Protein AF-A0A9X0R6C4-F1 (afdb_monomer)

Radius of gyration: 13.65 Å; Cα contacts (8 Å, |Δi|>4): 43; chains: 1; bounding box: 34×25×33 Å

Structure (mmCIF, N/CA/C/O backbone):
data_AF-A0A9X0R6C4-F1
#
_entry.id   AF-A0A9X0R6C4-F1
#
loop_
_atom_site.group_PDB
_atom_site.id
_atom_site.type_symbol
_atom_site.label_atom_id
_atom_site.label_alt_id
_atom_site.label_comp_id
_atom_site.label_asym_id
_atom_site.label_entity_id
_atom_site.label_seq_id
_atom_site.pdbx_PDB_ins_code
_atom_site.Cartn_x
_atom_site.Cartn_y
_atom_site.Cartn_z
_atom_site.occupancy
_atom_site.B_iso_or_equiv
_atom_site.auth_seq_id
_atom_site.auth_comp_id
_atom_site.auth_asym_id
_atom_site.auth_atom_id
_atom_site.pdbx_PDB_model_num
ATOM 1 N N . MET A 1 1 ? 23.172 -0.578 -8.894 1.00 53.00 1 MET A N 1
ATOM 2 C CA . MET A 1 1 ? 22.594 -0.381 -7.546 1.00 53.00 1 MET A CA 1
ATOM 3 C C . MET A 1 1 ? 21.366 0.488 -7.720 1.00 53.00 1 MET A C 1
ATOM 5 O O . MET A 1 1 ? 21.473 1.479 -8.423 1.00 53.00 1 MET A O 1
ATOM 9 N N . TRP A 1 2 ? 20.213 0.091 -7.189 1.00 66.06 2 TRP A N 1
ATOM 10 C CA . TRP A 1 2 ? 18.967 0.831 -7.397 1.00 66.06 2 TRP A CA 1
ATOM 11 C C . TRP A 1 2 ? 18.980 2.111 -6.554 1.00 66.06 2 TRP A C 1
ATOM 13 O O . TRP A 1 2 ? 19.119 2.038 -5.328 1.00 66.06 2 TRP A O 1
ATOM 23 N N . THR A 1 3 ? 18.928 3.275 -7.201 1.00 82.69 3 THR A N 1
ATOM 24 C CA . THR A 1 3 ? 19.013 4.567 -6.509 1.00 82.69 3 THR A CA 1
ATOM 25 C C . THR A 1 3 ? 17.649 4.970 -5.928 1.00 82.69 3 THR A C 1
ATOM 27 O O . THR A 1 3 ? 16.617 4.442 -6.348 1.00 82.69 3 THR A O 1
ATOM 30 N N . PRO A 1 4 ? 17.587 5.903 -4.958 1.00 77.56 4 PRO A N 1
ATOM 31 C CA . PRO A 1 4 ? 16.312 6.445 -4.478 1.00 77.56 4 PRO A CA 1
ATOM 32 C C . PRO A 1 4 ? 15.447 7.054 -5.594 1.00 77.56 4 PRO A C 1
A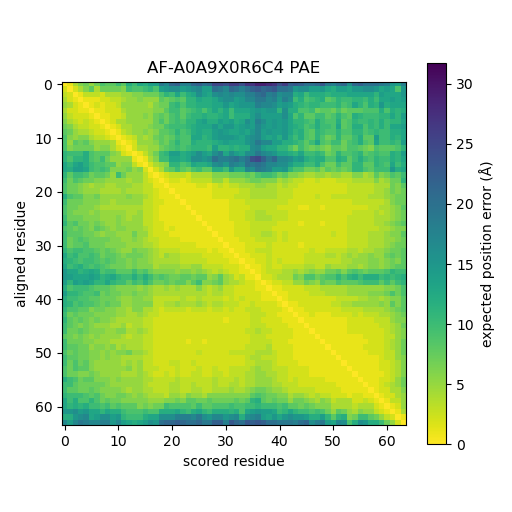TOM 34 O O . PRO A 1 4 ? 14.229 6.911 -5.565 1.00 77.56 4 PRO A O 1
ATOM 37 N N . ALA A 1 5 ? 16.073 7.677 -6.599 1.00 76.25 5 ALA A N 1
ATOM 38 C CA . ALA A 1 5 ? 15.376 8.248 -7.750 1.00 76.25 5 ALA A CA 1
ATOM 39 C C . ALA A 1 5 ? 14.736 7.163 -8.630 1.00 76.25 5 ALA A C 1
ATOM 41 O O . ALA A 1 5 ? 13.591 7.300 -9.052 1.00 76.25 5 ALA A O 1
ATOM 42 N N . ASP A 1 6 ? 15.437 6.048 -8.840 1.00 72.25 6 ASP A N 1
ATOM 43 C CA . ASP A 1 6 ? 14.880 4.923 -9.585 1.00 72.25 6 ASP A CA 1
ATOM 44 C C . ASP A 1 6 ? 13.683 4.307 -8.845 1.00 72.25 6 ASP A C 1
ATOM 46 O O . ASP A 1 6 ? 12.679 3.987 -9.475 1.00 72.25 6 ASP A O 1
ATOM 50 N N . ARG A 1 7 ? 13.738 4.185 -7.508 1.00 70.88 7 ARG A N 1
ATOM 51 C CA . ARG A 1 7 ? 12.604 3.682 -6.705 1.00 70.88 7 ARG A CA 1
ATOM 52 C C . ARG A 1 7 ? 11.359 4.557 -6.833 1.00 70.88 7 ARG A C 1
ATOM 54 O O . ARG A 1 7 ? 10.254 4.023 -6.840 1.00 70.88 7 ARG A O 1
ATOM 61 N N . ALA A 1 8 ? 11.529 5.870 -6.976 1.00 68.19 8 ALA A N 1
ATOM 62 C CA . ALA A 1 8 ? 10.413 6.784 -7.202 1.00 68.19 8 ALA A CA 1
ATOM 63 C C . ALA A 1 8 ? 9.729 6.554 -8.564 1.00 68.19 8 ALA A C 1
ATOM 65 O O . ALA A 1 8 ? 8.524 6.750 -8.684 1.00 68.19 8 ALA A O 1
ATOM 66 N N . LEU A 1 9 ? 10.480 6.115 -9.580 1.00 64.62 9 LEU A N 1
ATOM 67 C CA . LEU A 1 9 ? 9.959 5.853 -10.926 1.00 64.62 9 LEU A CA 1
ATOM 68 C C . LEU A 1 9 ? 9.341 4.459 -11.063 1.00 64.62 9 LEU A C 1
ATOM 70 O O . LEU A 1 9 ? 8.253 4.311 -11.615 1.00 64.62 9 LEU A O 1
ATOM 74 N N . VAL A 1 10 ? 10.034 3.426 -10.582 1.00 65.5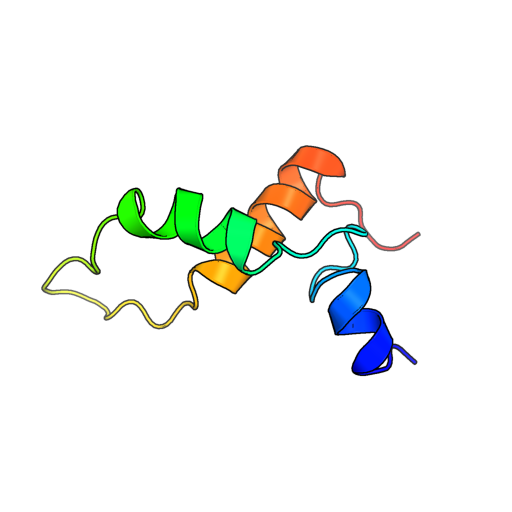0 10 VAL A N 1
ATOM 75 C CA . VAL A 1 10 ? 9.661 2.023 -10.837 1.00 65.50 10 VAL A CA 1
ATOM 76 C C . VAL A 1 10 ? 8.983 1.327 -9.646 1.00 65.50 10 VAL A C 1
ATOM 78 O O . VAL A 1 10 ? 8.550 0.180 -9.790 1.00 65.50 10 VAL A O 1
ATOM 81 N N . GLY A 1 11 ? 8.848 2.024 -8.510 1.00 67.50 11 GLY A N 1
ATOM 82 C CA . GLY A 1 11 ? 8.269 1.535 -7.252 1.00 67.50 11 GLY A CA 1
ATOM 83 C C . GLY A 1 11 ? 9.210 0.614 -6.471 1.00 67.50 11 GLY A C 1
ATOM 84 O O . GLY A 1 11 ? 10.114 0.032 -7.057 1.00 67.50 11 GLY A O 1
ATOM 85 N N . GLU A 1 12 ? 8.990 0.432 -5.161 1.00 68.00 12 GLU A N 1
ATOM 86 C CA . GLU A 1 12 ? 9.802 -0.434 -4.267 1.00 68.00 12 GLU A CA 1
ATOM 87 C C . GLU A 1 12 ? 9.966 -1.883 -4.774 1.00 68.00 12 GLU A C 1
ATOM 89 O O . GLU A 1 12 ? 10.951 -2.548 -4.455 1.00 68.00 12 GLU A O 1
ATOM 94 N N . PHE A 1 13 ? 9.042 -2.362 -5.614 1.00 68.00 13 PHE A N 1
ATOM 95 C CA . PHE A 1 13 ? 9.021 -3.732 -6.143 1.00 68.00 13 PHE A CA 1
ATOM 96 C C . PHE A 1 13 ? 9.518 -3.864 -7.593 1.00 68.00 13 PHE A C 1
ATOM 98 O O . PHE A 1 13 ? 9.637 -4.977 -8.095 1.00 68.00 13 PHE A O 1
ATOM 105 N N . GLY A 1 14 ? 9.834 -2.757 -8.277 1.00 61.50 14 GLY A N 1
ATOM 106 C CA . GLY A 1 14 ? 10.443 -2.791 -9.612 1.00 61.50 14 GLY A CA 1
ATOM 107 C C . GLY A 1 14 ? 9.472 -3.197 -10.722 1.00 61.50 14 GLY A C 1
ATOM 108 O O . GLY A 1 14 ? 9.894 -3.704 -11.757 1.00 61.50 14 GLY A O 1
ATOM 109 N N . SER A 1 15 ? 8.171 -2.970 -10.516 1.00 62.91 15 SER A N 1
ATOM 110 C CA . SER A 1 15 ? 7.101 -3.251 -11.485 1.00 62.91 15 SER A CA 1
ATOM 111 C C . SER A 1 15 ? 7.021 -2.235 -12.626 1.00 62.91 15 SER A C 1
ATOM 113 O O . SER A 1 15 ? 6.263 -2.427 -13.581 1.00 62.91 15 SER A O 1
ATOM 115 N N . GLY A 1 16 ? 7.781 -1.143 -12.519 1.00 63.94 16 GLY A N 1
ATOM 116 C CA . GLY A 1 16 ? 7.813 -0.073 -13.504 1.00 63.94 16 GLY A CA 1
ATOM 117 C C . GLY A 1 16 ? 6.744 0.996 -13.309 1.00 63.94 16 GLY A C 1
ATOM 118 O O . GLY A 1 16 ? 6.737 1.934 -14.096 1.00 63.94 16 GLY A O 1
ATOM 119 N N . GLN A 1 17 ? 5.861 0.878 -12.306 1.00 68.88 17 GLN A N 1
ATOM 120 C CA . GLN A 1 17 ? 4.853 1.891 -11.971 1.00 68.88 17 GLN A CA 1
ATOM 121 C C . GLN A 1 17 ? 4.486 1.816 -10.484 1.00 68.88 17 GLN A C 1
ATOM 123 O O . GLN A 1 17 ? 3.638 1.015 -10.093 1.00 68.88 17 GLN A O 1
ATOM 128 N N . ALA A 1 18 ? 5.119 2.653 -9.662 1.00 79.56 18 ALA A N 1
ATOM 129 C CA . ALA A 1 18 ? 4.582 2.956 -8.337 1.00 79.56 18 ALA A CA 1
ATOM 130 C C . ALA A 1 18 ? 3.262 3.732 -8.488 1.00 79.56 18 ALA A C 1
ATOM 132 O O . ALA A 1 18 ? 3.106 4.510 -9.435 1.00 79.56 18 ALA A O 1
ATOM 133 N N . LEU A 1 19 ? 2.332 3.556 -7.549 1.00 86.00 19 LEU A N 1
ATOM 134 C CA . LEU A 1 19 ? 1.137 4.390 -7.457 1.00 86.00 19 LEU A CA 1
ATOM 135 C C . LEU A 1 19 ? 1.537 5.861 -7.345 1.00 86.00 19 LEU A C 1
ATOM 137 O O . LEU A 1 19 ? 2.293 6.240 -6.445 1.00 86.00 19 LEU A O 1
ATOM 141 N N . THR A 1 20 ? 0.990 6.706 -8.218 1.00 87.62 20 THR A N 1
ATOM 142 C CA . THR A 1 20 ? 1.097 8.158 -8.036 1.00 87.62 20 THR A CA 1
ATOM 143 C C . THR A 1 20 ? 0.245 8.600 -6.846 1.00 87.62 20 THR A C 1
ATOM 145 O O . THR A 1 20 ? -0.681 7.898 -6.433 1.00 87.62 20 THR A O 1
ATOM 148 N N . ASP A 1 21 ? 0.521 9.784 -6.297 1.00 90.50 21 ASP A N 1
ATOM 149 C CA . ASP A 1 21 ? -0.276 10.329 -5.189 1.00 90.50 21 ASP A CA 1
ATOM 150 C C . ASP A 1 21 ? -1.756 10.473 -5.566 1.00 90.50 21 ASP A C 1
ATOM 152 O O . ASP A 1 21 ? -2.632 10.158 -4.765 1.00 90.50 21 ASP A O 1
ATOM 156 N N . ASP A 1 22 ? -2.046 10.891 -6.799 1.00 93.12 22 ASP A N 1
ATOM 157 C CA . ASP A 1 22 ? -3.419 11.047 -7.287 1.00 93.12 22 ASP A CA 1
ATOM 158 C C . ASP A 1 22 ? -4.146 9.708 -7.409 1.00 93.12 22 ASP A C 1
ATOM 160 O O . ASP A 1 22 ? -5.300 9.590 -7.002 1.00 93.12 22 ASP A O 1
ATOM 164 N N . GLN A 1 23 ? -3.467 8.676 -7.915 1.00 91.94 23 GLN A N 1
ATOM 165 C CA . GLN A 1 23 ? -4.037 7.331 -7.969 1.00 91.94 23 GLN A CA 1
ATOM 166 C C . GLN A 1 23 ? -4.274 6.779 -6.563 1.00 91.94 23 GLN A C 1
ATOM 168 O O . GLN A 1 23 ? -5.324 6.193 -6.299 1.00 91.94 23 GLN A O 1
ATOM 173 N N . PHE A 1 24 ? -3.327 6.993 -5.646 1.00 92.50 24 PHE A N 1
ATOM 174 C CA . PHE A 1 24 ? -3.467 6.551 -4.265 1.00 92.50 24 PHE A CA 1
ATOM 175 C C . PHE A 1 24 ? -4.660 7.223 -3.573 1.00 92.50 24 PHE A C 1
ATOM 177 O O . PHE A 1 24 ? -5.445 6.526 -2.936 1.00 92.50 24 PHE A O 1
ATOM 184 N N . ARG A 1 25 ? -4.874 8.532 -3.768 1.00 95.62 25 ARG A N 1
ATOM 185 C CA . ARG A 1 25 ? -6.028 9.264 -3.205 1.00 95.62 25 ARG A CA 1
ATOM 186 C C . ARG A 1 25 ? -7.384 8.699 -3.634 1.00 95.62 25 ARG A C 1
ATOM 188 O O . ARG A 1 25 ? -8.342 8.795 -2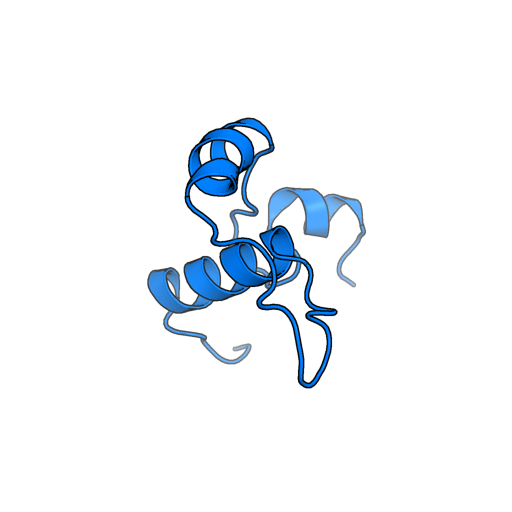.875 1.00 95.62 25 ARG A O 1
ATOM 195 N N . LEU A 1 26 ? -7.480 8.113 -4.828 1.00 96.25 26 LEU A N 1
ATOM 196 C CA . LEU A 1 26 ? -8.712 7.460 -5.288 1.00 96.25 26 LEU A CA 1
ATOM 197 C C . LEU A 1 26 ? -8.968 6.127 -4.570 1.00 96.25 26 LEU A C 1
ATOM 199 O O . LEU A 1 26 ? -10.119 5.745 -4.374 1.00 96.25 26 LEU A O 1
ATOM 203 N N . LEU A 1 27 ? -7.903 5.417 -4.187 1.00 94.62 27 LEU A N 1
ATOM 204 C CA . LEU A 1 27 ? -7.977 4.093 -3.567 1.00 94.62 27 LEU A CA 1
ATOM 205 C C . LEU A 1 27 ? -8.069 4.157 -2.042 1.00 94.62 27 LEU A C 1
ATOM 207 O O . LEU A 1 27 ? -8.798 3.365 -1.451 1.00 94.62 27 LEU A O 1
ATOM 211 N N . GLU A 1 28 ? -7.358 5.092 -1.410 1.00 95.06 28 GLU A N 1
ATOM 212 C CA . GLU A 1 28 ? -7.297 5.276 0.042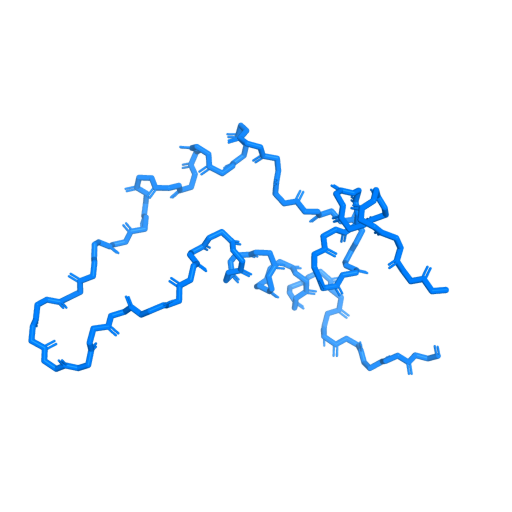 1.00 95.06 28 GLU A CA 1
ATOM 213 C C . GLU A 1 28 ? -8.665 5.201 0.750 1.00 95.06 28 GLU A C 1
ATOM 215 O O . GLU A 1 28 ? -8.780 4.409 1.689 1.00 95.06 28 GLU A O 1
ATOM 220 N N . PRO A 1 29 ? -9.731 5.908 0.313 1.00 96.62 29 PRO A N 1
ATOM 221 C CA . PRO A 1 29 ? -11.023 5.861 1.004 1.00 96.62 29 PRO A CA 1
ATOM 222 C C . PRO A 1 29 ? -11.730 4.500 0.911 1.00 96.62 29 PRO A C 1
ATOM 224 O O . PRO A 1 29 ? -12.654 4.236 1.678 1.00 96.62 29 PRO A O 1
ATOM 227 N N . LEU A 1 30 ? -11.317 3.630 -0.015 1.00 96.19 30 LEU A N 1
ATOM 228 C CA . LEU A 1 30 ? -11.873 2.284 -0.183 1.00 96.19 30 LEU A CA 1
ATOM 229 C C . LEU A 1 30 ? -11.191 1.257 0.727 1.00 96.19 30 LEU A C 1
ATOM 231 O O . LEU A 1 30 ? -11.677 0.134 0.870 1.00 96.19 30 LEU A O 1
ATOM 235 N N . ILE A 1 31 ? -10.060 1.617 1.338 1.00 94.50 31 ILE A N 1
ATOM 236 C CA . ILE A 1 31 ? -9.299 0.739 2.218 1.00 94.50 31 ILE A CA 1
ATOM 237 C C . ILE A 1 31 ? -9.961 0.734 3.598 1.00 94.50 31 ILE A C 1
ATOM 239 O O . ILE A 1 31 ? -10.027 1.775 4.255 1.00 94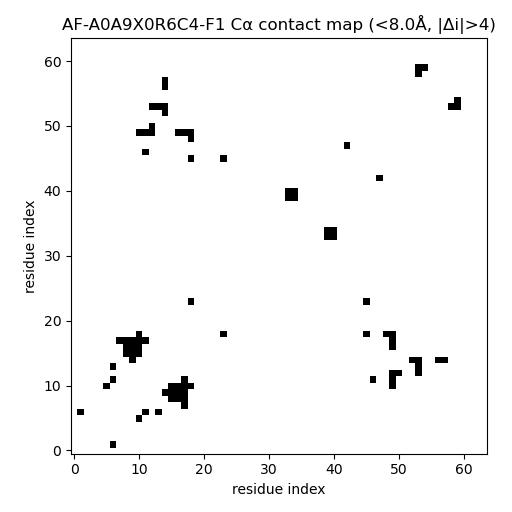.50 31 ILE A O 1
ATOM 243 N N . PRO A 1 32 ? -10.398 -0.430 4.110 1.00 93.31 32 PRO A N 1
ATOM 244 C CA . PRO A 1 32 ? -10.989 -0.484 5.435 1.00 93.31 32 PRO A CA 1
ATOM 245 C C . PRO A 1 32 ? -9.995 -0.031 6.518 1.00 93.31 32 PRO A C 1
ATOM 247 O O . PRO A 1 32 ? -8.809 -0.417 6.482 1.00 93.31 32 PRO A O 1
ATOM 250 N N . PRO A 1 33 ? -10.462 0.704 7.545 1.00 92.00 33 PRO A N 1
ATOM 251 C CA . PRO A 1 33 ? -9.621 1.061 8.678 1.00 92.00 33 PRO A CA 1
ATOM 252 C C . PRO A 1 33 ? -9.051 -0.196 9.346 1.00 92.00 33 PRO A C 1
ATOM 254 O O . PRO A 1 33 ? -9.537 -1.319 9.157 1.00 92.00 33 PRO A O 1
ATOM 257 N N . ALA A 1 34 ? -7.965 -0.028 10.100 1.00 93.44 34 ALA A N 1
ATOM 258 C CA . ALA A 1 34 ? -7.399 -1.133 10.863 1.00 93.44 34 ALA A CA 1
ATOM 259 C C . ALA A 1 34 ? -8.461 -1.678 11.824 1.00 93.44 34 ALA A C 1
ATOM 261 O O . ALA A 1 34 ? -9.103 -0.914 12.544 1.00 93.44 34 ALA A O 1
ATOM 262 N N . LYS A 1 35 ? -8.673 -2.999 11.803 1.00 91.19 35 LYS A N 1
ATOM 263 C CA . LYS A 1 35 ? -9.631 -3.629 12.712 1.00 91.19 35 LYS A CA 1
ATOM 264 C C . LYS A 1 35 ? -9.152 -3.434 14.157 1.00 91.19 35 LYS A C 1
ATOM 266 O O . LYS A 1 35 ? -7.957 -3.606 14.406 1.00 91.19 35 LYS A O 1
ATOM 271 N N . PRO A 1 36 ? -10.050 -3.086 15.093 1.00 90.75 36 PRO A N 1
ATOM 272 C CA . PRO A 1 36 ? -9.703 -3.027 16.503 1.00 90.75 36 PRO A CA 1
ATOM 273 C C . PRO A 1 36 ? -9.495 -4.440 17.064 1.00 90.75 36 PRO A C 1
ATOM 275 O O . PRO A 1 36 ? -10.135 -5.397 16.624 1.00 90.75 36 PRO A O 1
ATOM 278 N N . GLY A 1 37 ? -8.625 -4.552 18.068 1.00 92.69 37 GLY A N 1
ATOM 279 C CA . GLY A 1 37 ? -8.261 -5.828 18.685 1.00 92.69 37 GLY A CA 1
ATOM 280 C C . GLY A 1 37 ? -7.261 -6.651 17.862 1.00 92.69 37 GLY A C 1
ATOM 281 O O . GLY A 1 37 ? -7.030 -6.407 16.680 1.00 92.69 37 GLY A O 1
ATOM 282 N N . GLY A 1 38 ? -6.635 -7.641 18.501 1.00 93.44 38 GLY A N 1
ATOM 283 C CA . GLY A 1 38 ? -5.597 -8.463 17.871 1.00 93.44 38 GLY A CA 1
ATOM 284 C C . GLY A 1 38 ? -4.293 -7.700 17.601 1.00 93.44 38 GLY A C 1
ATOM 285 O O . GLY A 1 38 ? -3.963 -6.740 18.297 1.00 93.44 38 GLY A O 1
ATOM 286 N N . ARG A 1 39 ? -3.519 -8.155 16.605 1.00 93.25 39 ARG A N 1
ATOM 287 C CA . ARG A 1 39 ? -2.257 -7.508 16.216 1.00 93.25 39 ARG A CA 1
ATOM 288 C C . ARG A 1 39 ? -2.553 -6.222 15.430 1.00 93.25 39 ARG A C 1
ATOM 290 O O . ARG A 1 39 ? -3.189 -6.316 14.378 1.00 93.25 39 ARG A O 1
ATOM 297 N N . PRO A 1 40 ? -2.048 -5.053 15.866 1.00 93.06 40 PRO A N 1
ATOM 298 C CA . PRO A 1 40 ? -2.192 -3.815 15.111 1.00 93.06 40 PRO A CA 1
ATOM 299 C C . PRO A 1 40 ? -1.634 -3.950 13.694 1.00 93.06 40 PRO A C 1
ATOM 301 O O . PRO A 1 40 ? -0.573 -4.547 13.482 1.00 93.06 40 PRO A O 1
ATOM 304 N N . ARG A 1 41 ? -2.336 -3.367 12.718 1.00 93.88 41 ARG A N 1
ATOM 305 C CA . ARG A 1 41 ? -1.823 -3.251 11.353 1.00 93.88 41 ARG A CA 1
ATOM 306 C C . ARG A 1 41 ? -0.597 -2.336 11.376 1.00 93.88 41 ARG A C 1
ATOM 308 O O . ARG A 1 41 ? -0.731 -1.146 11.633 1.00 93.88 41 ARG A O 1
ATOM 315 N N . SER A 1 42 ? 0.574 -2.900 11.094 1.00 93.12 42 SER A N 1
ATOM 316 C CA . SER A 1 42 ? 1.832 -2.157 10.933 1.00 93.12 42 SER A CA 1
ATOM 317 C C . SER A 1 42 ? 2.220 -1.948 9.467 1.00 93.12 42 SER A C 1
ATOM 319 O O . SER A 1 42 ? 3.219 -1.300 9.183 1.00 93.12 42 SER A O 1
ATOM 321 N N . THR A 1 43 ? 1.481 -2.557 8.540 1.00 92.06 43 THR A N 1
ATOM 322 C CA . THR A 1 43 ? 1.759 -2.492 7.104 1.00 92.06 43 THR A CA 1
ATOM 323 C C . THR A 1 43 ? 1.322 -1.151 6.529 1.00 92.06 43 THR A C 1
ATOM 325 O O . THR A 1 43 ? 0.172 -0.750 6.722 1.00 92.06 43 THR A O 1
ATOM 328 N N . ASP A 1 44 ? 2.215 -0.507 5.780 1.00 91.94 44 ASP A N 1
ATOM 329 C CA . ASP A 1 44 ? 1.882 0.648 4.952 1.00 91.94 44 ASP A CA 1
ATOM 330 C C . ASP A 1 44 ? 1.000 0.221 3.769 1.00 91.94 44 ASP A C 1
ATOM 332 O O . ASP A 1 44 ? 1.350 -0.669 2.990 1.00 91.94 44 ASP A O 1
ATOM 336 N N . MET A 1 45 ? -0.173 0.841 3.647 1.00 92.56 45 MET A N 1
ATOM 337 C CA . MET A 1 45 ? -1.177 0.419 2.672 1.00 92.56 45 MET A CA 1
ATOM 338 C C . MET A 1 45 ? -0.803 0.792 1.239 1.00 92.56 45 MET A C 1
ATOM 340 O O . MET A 1 45 ? -1.187 0.075 0.317 1.00 92.56 45 MET A O 1
ATOM 344 N N . ARG A 1 46 ? -0.035 1.870 1.044 1.00 91.25 46 ARG A N 1
ATOM 345 C CA . ARG A 1 46 ? 0.466 2.243 -0.281 1.00 91.25 46 ARG A CA 1
ATOM 346 C C . ARG A 1 46 ? 1.457 1.205 -0.790 1.00 91.25 46 ARG A C 1
ATOM 348 O O . ARG A 1 46 ? 1.261 0.657 -1.869 1.00 91.25 46 ARG A O 1
ATOM 355 N N . SER A 1 47 ? 2.433 0.852 0.043 1.00 87.88 47 SER A N 1
ATOM 356 C CA . SER A 1 47 ? 3.406 -0.201 -0.258 1.00 87.88 4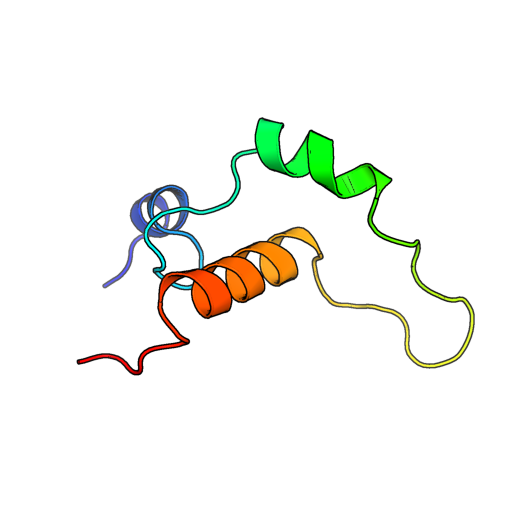7 SER A CA 1
ATOM 357 C C . SER A 1 47 ? 2.730 -1.552 -0.514 1.00 87.88 47 SER A C 1
ATOM 359 O O . SER A 1 47 ? 3.136 -2.296 -1.404 1.00 87.88 47 SER A O 1
ATOM 361 N N . LEU A 1 48 ? 1.662 -1.876 0.225 1.00 91.19 48 LEU A N 1
ATOM 362 C CA . LEU A 1 48 ? 0.869 -3.080 -0.037 1.00 91.19 48 LEU A CA 1
ATOM 363 C C . LEU A 1 48 ? 0.259 -3.062 -1.445 1.00 91.19 48 LEU A C 1
ATOM 365 O O . LEU A 1 48 ? 0.339 -4.067 -2.151 1.00 91.19 48 LEU A O 1
ATOM 369 N N . LEU A 1 49 ? -0.351 -1.947 -1.854 1.00 91.25 49 L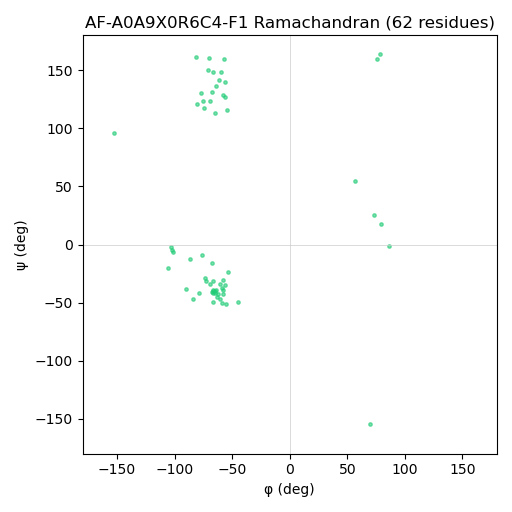EU A N 1
ATOM 370 C CA . LEU A 1 49 ? -0.965 -1.818 -3.176 1.00 91.25 49 LEU A CA 1
ATOM 371 C C . LEU A 1 49 ? 0.072 -1.853 -4.302 1.00 91.25 49 LEU A C 1
ATOM 373 O O . LEU A 1 49 ? -0.161 -2.521 -5.306 1.00 91.25 49 LEU A O 1
ATOM 377 N N . ASP A 1 50 ? 1.226 -1.212 -4.120 1.00 87.69 50 ASP A N 1
ATOM 378 C CA . ASP A 1 50 ? 2.332 -1.289 -5.079 1.00 87.69 50 ASP A CA 1
ATOM 379 C C . ASP A 1 50 ? 2.782 -2.746 -5.289 1.00 87.69 50 ASP A C 1
ATOM 381 O O . ASP A 1 50 ? 2.964 -3.193 -6.426 1.00 87.69 50 ASP A O 1
ATOM 385 N N . GLY A 1 51 ? 2.886 -3.525 -4.205 1.00 86.00 51 GLY A N 1
ATOM 386 C CA . GLY A 1 51 ? 3.196 -4.956 -4.265 1.00 86.00 51 GLY A CA 1
ATOM 387 C C . GLY A 1 51 ? 2.089 -5.788 -4.923 1.00 86.00 51 GLY A C 1
ATOM 388 O O . GLY A 1 51 ? 2.369 -6.690 -5.717 1.00 86.00 51 GLY A O 1
ATOM 389 N N . LEU A 1 52 ? 0.822 -5.466 -4.652 1.00 89.81 52 LEU A N 1
ATOM 390 C CA . LEU A 1 52 ? -0.325 -6.113 -5.292 1.00 89.81 52 LEU A CA 1
ATOM 391 C C . LEU A 1 52 ? -0.344 -5.854 -6.804 1.00 89.81 52 LEU A C 1
ATOM 393 O O . LEU A 1 52 ? -0.529 -6.788 -7.583 1.00 89.81 52 LEU A O 1
ATOM 397 N N . PHE A 1 53 ? -0.123 -4.615 -7.243 1.00 87.50 53 PHE A N 1
ATOM 398 C CA . PHE A 1 53 ? -0.088 -4.283 -8.667 1.00 87.50 53 PHE A CA 1
ATOM 399 C C . PHE A 1 53 ? 1.130 -4.868 -9.373 1.00 87.50 53 PHE A C 1
ATOM 401 O O . PHE A 1 53 ? 1.009 -5.305 -10.518 1.00 87.50 53 PHE A O 1
ATOM 408 N N . TYR A 1 54 ? 2.272 -4.964 -8.691 1.00 84.81 54 TYR A N 1
ATOM 409 C CA . TYR A 1 54 ? 3.404 -5.745 -9.178 1.00 84.81 54 TYR A CA 1
ATOM 410 C C . TYR A 1 54 ? 3.002 -7.201 -9.457 1.00 84.81 54 TYR A C 1
ATOM 412 O O . TYR A 1 54 ? 3.234 -7.690 -10.567 1.00 84.81 54 TYR A O 1
ATOM 420 N N . LEU A 1 55 ? 2.356 -7.870 -8.494 1.00 87.56 55 LEU A N 1
ATOM 421 C CA . LEU A 1 55 ? 1.873 -9.244 -8.651 1.00 87.56 55 LEU A CA 1
ATOM 422 C C . LEU A 1 55 ? 0.891 -9.364 -9.824 1.00 87.56 55 LEU A C 1
ATOM 424 O O . LEU A 1 55 ? 1.086 -10.216 -10.684 1.00 87.56 55 LEU A O 1
ATOM 428 N N . VAL A 1 56 ? -0.128 -8.503 -9.892 1.00 89.19 56 VAL A N 1
ATOM 429 C CA . VAL A 1 56 ? -1.167 -8.556 -10.937 1.00 89.19 56 VAL A CA 1
ATOM 430 C C . VAL A 1 56 ? -0.592 -8.300 -12.333 1.00 89.19 56 VAL A C 1
ATOM 432 O O . VAL A 1 56 ? -0.994 -8.957 -13.289 1.00 89.19 56 VAL A O 1
ATOM 435 N N . ARG A 1 57 ? 0.355 -7.364 -12.470 1.00 84.31 57 ARG A N 1
ATOM 436 C CA . ARG A 1 57 ? 0.931 -6.983 -13.768 1.00 84.31 57 ARG A CA 1
ATOM 437 C C . ARG A 1 57 ? 1.972 -7.973 -14.273 1.00 84.31 57 ARG A C 1
ATOM 439 O O . ARG A 1 57 ? 2.045 -8.222 -15.471 1.00 84.31 57 ARG A O 1
ATOM 446 N N . THR A 1 58 ? 2.831 -8.459 -13.381 1.00 83.00 58 THR A N 1
ATOM 447 C CA . THR A 1 58 ? 4.022 -9.231 -13.770 1.00 83.00 58 THR A CA 1
ATOM 448 C C . THR A 1 58 ? 3.876 -10.722 -13.491 1.00 83.00 58 THR A C 1
ATOM 450 O O . THR A 1 58 ? 4.592 -11.526 -14.076 1.00 83.00 58 THR A O 1
ATOM 453 N N . GLY A 1 59 ? 2.961 -11.111 -12.601 1.00 87.50 59 GLY A N 1
ATOM 454 C CA . GLY A 1 59 ? 2.899 -12.466 -12.062 1.00 87.50 59 GLY A CA 1
ATOM 455 C C . GLY A 1 59 ? 3.927 -12.733 -10.958 1.00 87.50 59 GLY A C 1
ATOM 456 O O . GLY A 1 59 ? 4.186 -13.894 -10.666 1.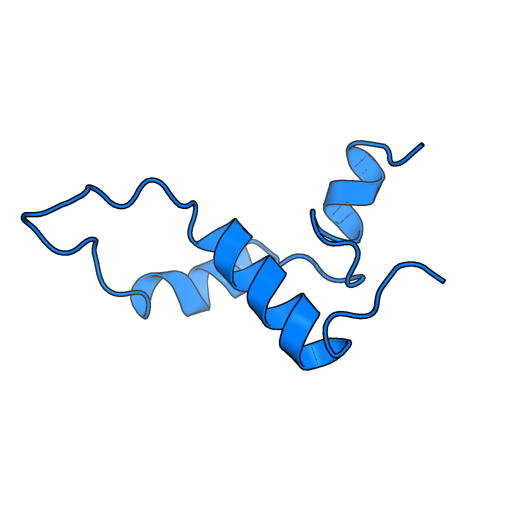00 87.50 59 GLY A O 1
ATOM 457 N N . CYS A 1 60 ? 4.509 -11.687 -10.348 1.00 85.44 60 CYS A N 1
ATOM 458 C CA . CYS A 1 60 ? 5.569 -11.799 -9.335 1.00 85.44 60 CYS A CA 1
ATOM 459 C C 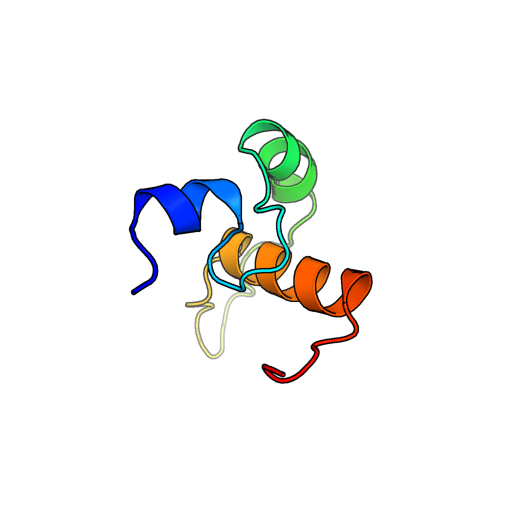. CYS A 1 60 ? 6.782 -12.576 -9.866 1.00 85.44 60 CYS A C 1
ATOM 461 O O . CYS A 1 60 ? 7.194 -13.603 -9.323 1.00 85.44 60 CYS A O 1
ATOM 463 N N . GLN A 1 61 ? 7.320 -12.112 -10.996 1.00 77.06 61 GLN A N 1
ATOM 464 C CA . GLN A 1 61 ? 8.463 -12.782 -11.605 1.00 77.06 61 GLN A CA 1
ATOM 465 C C . GLN A 1 61 ? 9.702 -12.636 -10.732 1.00 77.06 61 GLN A C 1
ATOM 467 O O . GLN A 1 61 ? 10.088 -11.532 -10.339 1.00 77.06 61 GLN A O 1
ATOM 472 N N . TRP A 1 62 ? 10.364 -13.761 -10.490 1.00 73.81 62 TRP A N 1
ATOM 473 C CA . TRP A 1 62 ? 11.707 -13.762 -9.939 1.00 73.81 62 TRP A CA 1
ATOM 474 C C . TRP A 1 62 ? 12.642 -13.006 -10.880 1.00 73.81 62 TRP A C 1
ATOM 476 O O . TRP A 1 62 ? 12.448 -12.998 -12.094 1.00 73.81 62 TRP A O 1
ATOM 486 N N . ARG A 1 63 ? 13.655 -12.353 -10.308 1.00 62.25 63 ARG A N 1
ATOM 487 C CA . ARG A 1 63 ? 14.682 -11.664 -11.092 1.00 62.25 63 ARG A CA 1
ATOM 488 C C . ARG A 1 63 ? 15.304 -12.656 -12.083 1.00 62.25 63 ARG A C 1
ATOM 490 O O . ARG A 1 63 ? 15.915 -13.630 -11.646 1.00 62.25 63 ARG A O 1
ATOM 497 N N . HIS A 1 64 ? 15.110 -12.400 -13.374 1.00 54.00 64 HIS A N 1
ATOM 498 C CA . HIS A 1 64 ? 15.923 -12.960 -14.449 1.00 54.00 64 HIS A CA 1
ATOM 499 C C . HIS A 1 64 ? 17.253 -12.210 -14.539 1.00 54.00 64 HIS A C 1
ATOM 501 O O . HIS A 1 64 ? 17.254 -10.982 -14.276 1.00 54.00 64 HIS A O 1
#

pLDDT: mean 83.22, std 11.92, range [53.0, 96.62]

Solvent-accessible surface area (backbone atoms only — not comparable to full-atom values): 4175 Å² total; per-residue (Å²): 130,91,48,76,69,52,36,69,54,20,20,95,80,64,63,61,61,38,73,49,72,71,60,42,62,71,47,53,85,75,54,78,74,77,70,85,70,85,81,74,80,82,75,60,66,65,63,49,49,41,49,50,51,30,35,74,74,62,67,63,68,73,91,127

Organism: NCBI:txid2013562

Sequence (64 aa):
MWTPADRALVGEFGSGQALTDDQFRLLEPLIPPAKPGGRPRSTDMRSLLDGLFYLVRTGCQWRH

Foldseek 3Di:
DQDPVNCVQQNPLNLRDQDDPVNCVVCVVVDDDFDPDDDTDPDDVSNVVRVVVSCVRPVSDDDD

Secondary structure (DSSP, 8-state):
---HHHHHHHTTTTSS-PPPHHHHHHHGGGSPPPPSSSS---S-HHHHHHHHHHHHHH------

Mean predicted aligned error: 6.24 Å

InterPro domains:
  IPR025161 Insertion element IS402-like domain [PF13340] (19-63)